Protein AF-A0A2G9P7C3-F1 (afdb_monomer_lite)

Sequence (74 aa):
MISEIAYAVFLSKPSIFWLGIITYTAFVFAALISVLNARGKRIFPFKWHSRMAYIALALAILHGILGLSVYFNF

Foldseek 3Di:
DLLVQQQPDDPNGGPLVVLVVVLVVLVVVLVVCVVCVVVVNPPDPNVVSVVSVVVSVVSVVSSVVNVVCNVVVD

Secondary structure (DSSP, 8-state):
-HHHHHH-EETTEEHHHHHHHHHHHHHHHHHHHHHHHHTT--SS-THHHHHHHHHHHHHHHHHHHHHHHHHHT-

pLDDT: mean 96.8, std 2.2, range [85.94, 98.75]

Structure (mmCIF, N/CA/C/O backbone):
data_AF-A0A2G9P7C3-F1
#
_entry.id   AF-A0A2G9P7C3-F1
#
loop_
_atom_site.group_PDB
_atom_site.id
_atom_site.type_symbol
_atom_site.label_atom_id
_atom_site.label_alt_id
_atom_site.label_comp_id
_atom_site.label_asym_id
_atom_site.label_entity_id
_atom_site.label_seq_id
_atom_site.pdbx_PDB_ins_code
_atom_site.Cartn_x
_atom_site.Cartn_y
_atom_site.Cartn_z
_atom_site.occupancy
_atom_site.B_iso_or_equiv
_atom_site.auth_seq_id
_atom_site.auth_comp_id
_atom_site.auth_asym_id
_atom_site.auth_atom_id
_atom_site.pdbx_PDB_model_num
ATOM 1 N N . MET A 1 1 ? 12.565 3.744 -18.584 1.00 85.94 1 MET A N 1
ATOM 2 C CA . MET A 1 1 ? 13.462 3.946 -17.416 1.00 85.94 1 MET A CA 1
ATOM 3 C C . MET A 1 1 ? 12.751 3.624 -16.107 1.00 85.94 1 MET A C 1
ATOM 5 O O . MET A 1 1 ? 13.350 2.999 -15.240 1.00 85.94 1 MET A O 1
ATOM 9 N N . ILE A 1 2 ? 11.485 4.027 -15.926 1.00 93.56 2 ILE A N 1
ATOM 10 C CA . ILE A 1 2 ? 10.739 3.703 -14.694 1.00 93.56 2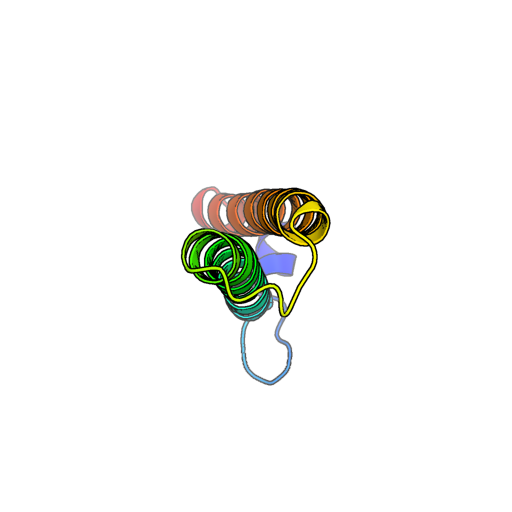 ILE A CA 1
ATOM 11 C C . ILE A 1 2 ? 10.342 2.219 -14.684 1.00 93.56 2 ILE A C 1
ATOM 13 O O . ILE A 1 2 ? 10.405 1.567 -13.641 1.00 93.56 2 ILE A O 1
ATOM 17 N N . 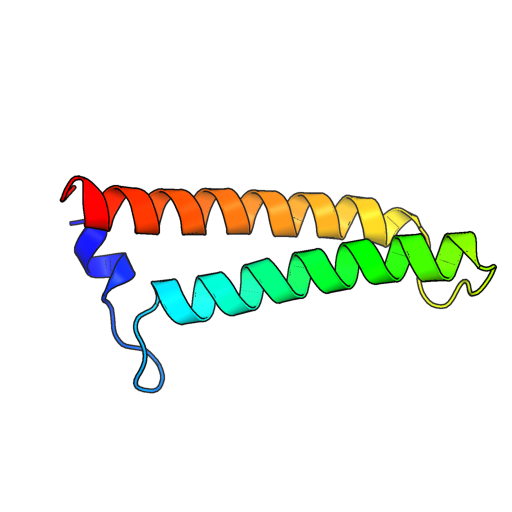SER A 1 3 ? 9.996 1.650 -15.840 1.00 95.62 3 SER A N 1
ATOM 18 C CA . SER A 1 3 ? 9.780 0.206 -16.023 1.00 95.62 3 SER A CA 1
ATOM 19 C C . SER A 1 3 ? 10.971 -0.662 -15.577 1.00 95.62 3 SER A C 1
ATOM 21 O O . SER A 1 3 ? 10.774 -1.737 -15.014 1.00 95.62 3 SER A O 1
ATOM 23 N N . GLU A 1 4 ? 12.210 -0.187 -15.731 1.00 96.50 4 GLU A N 1
ATOM 24 C CA . GLU A 1 4 ? 13.413 -0.893 -15.259 1.00 96.50 4 GLU A CA 1
ATOM 25 C C . GLU A 1 4 ? 13.459 -0.977 -13.730 1.00 96.50 4 GLU A C 1
ATOM 27 O O . GLU A 1 4 ? 13.858 -2.004 -13.183 1.00 96.50 4 GLU A O 1
ATOM 32 N N . ILE A 1 5 ? 12.979 0.060 -13.030 1.00 96.25 5 ILE A N 1
ATOM 33 C CA . ILE A 1 5 ? 12.851 0.035 -11.568 1.00 96.25 5 ILE A CA 1
ATOM 34 C C . ILE A 1 5 ? 11.885 -1.074 -11.164 1.00 96.25 5 ILE A C 1
ATOM 36 O O . ILE A 1 5 ? 12.211 -1.842 -10.263 1.00 96.25 5 ILE A O 1
ATOM 40 N N . ALA A 1 6 ? 10.741 -1.205 -11.845 1.00 96.31 6 ALA A N 1
ATOM 41 C CA . ALA A 1 6 ? 9.745 -2.244 -11.570 1.00 96.31 6 ALA A CA 1
ATOM 42 C C . ALA A 1 6 ? 10.327 -3.665 -11.701 1.00 96.31 6 ALA A C 1
ATOM 44 O O . ALA A 1 6 ? 10.002 -4.547 -10.899 1.00 96.31 6 ALA A O 1
ATOM 45 N N . TYR A 1 7 ? 11.222 -3.867 -12.671 1.00 97.44 7 TYR A N 1
ATOM 46 C CA . TYR A 1 7 ? 11.891 -5.143 -12.928 1.00 97.44 7 TYR A CA 1
ATOM 47 C C . TYR A 1 7 ? 13.200 -5.354 -12.164 1.00 97.44 7 TYR A C 1
ATOM 49 O O . TYR A 1 7 ? 13.729 -6.467 -12.191 1.00 97.44 7 TYR A O 1
ATOM 57 N N . ALA A 1 8 ? 13.702 -4.345 -11.446 1.00 97.38 8 ALA A N 1
ATOM 58 C CA . ALA A 1 8 ? 14.904 -4.475 -10.632 1.00 97.38 8 ALA A CA 1
ATOM 59 C C . ALA A 1 8 ? 14.761 -5.655 -9.659 1.00 97.38 8 ALA A C 1
ATOM 61 O O . ALA A 1 8 ? 13.828 -5.712 -8.855 1.00 97.38 8 ALA A O 1
ATOM 62 N N . VAL A 1 9 ? 15.669 -6.625 -9.763 1.00 96.88 9 VAL A N 1
ATOM 63 C CA . VAL A 1 9 ? 15.581 -7.873 -9.002 1.00 96.88 9 VAL A CA 1
ATOM 64 C C . VAL A 1 9 ? 16.122 -7.662 -7.594 1.00 96.88 9 VAL A C 1
ATOM 66 O O . VAL A 1 9 ? 17.269 -7.266 -7.401 1.00 96.88 9 VAL A O 1
ATOM 69 N N . PHE A 1 10 ? 15.304 -8.003 -6.605 1.00 94.38 10 PHE A N 1
ATOM 70 C CA . PHE A 1 10 ? 15.666 -8.052 -5.196 1.00 94.38 10 PHE A CA 1
ATOM 71 C C . PHE A 1 10 ? 15.195 -9.385 -4.612 1.00 94.38 10 PHE A C 1
ATOM 73 O O . PHE A 1 10 ? 14.067 -9.803 -4.863 1.00 94.38 10 PHE A O 1
ATOM 80 N N . LEU A 1 11 ? 16.049 -10.096 -3.867 1.00 94.12 11 LEU A N 1
ATOM 81 C CA . LEU A 1 11 ? 15.723 -11.414 -3.292 1.00 94.12 11 LEU A CA 1
ATOM 82 C C . LEU A 1 11 ? 15.021 -12.362 -4.291 1.00 94.12 11 LEU A C 1
ATOM 84 O O . LEU A 1 11 ? 13.995 -12.961 -3.977 1.00 94.12 11 LEU A O 1
ATOM 88 N N . SER A 1 12 ? 15.555 -12.479 -5.514 1.00 95.94 12 SER A N 1
ATOM 89 C CA . SER A 1 12 ? 15.042 -13.330 -6.611 1.00 95.94 12 SER A CA 1
ATOM 90 C C . SER A 1 12 ? 13.676 -12.957 -7.214 1.00 95.94 12 SER A C 1
ATOM 92 O O . SER A 1 12 ? 13.153 -13.707 -8.043 1.00 95.94 12 SER A O 1
ATOM 94 N N . LYS A 1 13 ? 13.084 -11.817 -6.836 1.00 97.75 13 LYS A N 1
ATOM 95 C CA . LYS A 1 13 ? 11.820 -11.324 -7.409 1.00 97.75 13 LYS A CA 1
ATOM 96 C C . LYS A 1 13 ? 11.934 -9.860 -7.855 1.00 97.75 13 LYS A C 1
ATOM 98 O O . LYS A 1 13 ? 12.760 -9.129 -7.313 1.00 97.75 13 LYS A O 1
ATOM 103 N N . PRO A 1 14 ? 11.124 -9.415 -8.830 1.00 97.50 14 PRO A N 1
ATOM 104 C CA . PRO A 1 14 ? 11.070 -8.010 -9.230 1.00 97.50 14 PRO A CA 1
ATOM 105 C C . PRO A 1 14 ? 10.673 -7.088 -8.069 1.00 97.50 14 PRO A C 1
ATOM 107 O O . PRO A 1 14 ? 9.895 -7.479 -7.197 1.00 97.50 14 PRO A O 1
ATOM 110 N N . SER A 1 15 ? 11.141 -5.844 -8.071 1.00 97.19 15 SER A N 1
ATOM 111 C CA . SER A 1 15 ? 10.803 -4.864 -7.033 1.00 97.19 15 SER A CA 1
ATOM 112 C C . SER A 1 15 ? 9.292 -4.607 -6.951 1.00 97.19 15 SER A C 1
ATOM 114 O O . SER A 1 15 ? 8.747 -4.493 -5.850 1.00 97.19 15 SER A O 1
ATOM 116 N N . ILE A 1 16 ? 8.592 -4.615 -8.095 1.00 97.69 16 ILE A N 1
ATOM 117 C CA . ILE A 1 16 ? 7.138 -4.438 -8.160 1.00 97.69 16 ILE A CA 1
ATOM 118 C C . ILE A 1 16 ? 6.393 -5.525 -7.373 1.00 97.69 16 ILE A C 1
ATOM 120 O O . ILE A 1 16 ? 5.385 -5.228 -6.733 1.00 97.69 16 ILE A O 1
ATOM 124 N N . PHE A 1 17 ? 6.917 -6.757 -7.339 1.00 98.31 17 PHE A N 1
ATOM 125 C CA . PHE A 1 17 ? 6.353 -7.859 -6.555 1.00 98.31 17 PHE A CA 1
ATOM 126 C C . PHE A 1 17 ? 6.448 -7.575 -5.052 1.00 98.31 17 PHE A C 1
ATOM 128 O O . PHE A 1 17 ? 5.445 -7.648 -4.339 1.00 98.31 17 PHE A O 1
ATOM 135 N N . TRP A 1 18 ? 7.631 -7.189 -4.568 1.00 97.94 18 TRP A N 1
ATOM 136 C CA . TRP A 1 18 ? 7.827 -6.871 -3.151 1.00 97.94 18 TRP A CA 1
ATOM 137 C C . TRP A 1 18 ? 7.038 -5.637 -2.721 1.00 97.94 18 TRP A C 1
ATOM 139 O O . TRP A 1 18 ? 6.416 -5.651 -1.658 1.00 97.94 18 TRP A O 1
ATOM 149 N N . LEU A 1 19 ? 6.995 -4.599 -3.559 1.00 98.00 19 LEU A N 1
ATOM 150 C CA . LEU A 1 19 ? 6.189 -3.412 -3.293 1.00 98.00 19 LEU A CA 1
ATOM 151 C C . LEU A 1 19 ? 4.696 -3.762 -3.210 1.00 98.00 19 LEU A C 1
ATOM 153 O O . LEU A 1 19 ? 4.001 -3.247 -2.334 1.00 98.00 19 LEU A O 1
ATOM 157 N N . GLY A 1 20 ? 4.217 -4.683 -4.050 1.00 98.31 20 GLY A N 1
ATOM 158 C CA . GLY A 1 20 ? 2.857 -5.219 -3.975 1.00 98.31 20 GLY A CA 1
ATOM 159 C C . GLY A 1 20 ? 2.571 -5.917 -2.642 1.00 98.31 20 GLY A C 1
ATOM 160 O O . GLY A 1 20 ? 1.568 -5.614 -1.997 1.00 98.31 20 GLY A O 1
ATOM 161 N N . ILE A 1 21 ? 3.480 -6.781 -2.171 1.00 98.44 21 ILE A N 1
ATOM 162 C CA . ILE A 1 21 ? 3.354 -7.457 -0.864 1.00 98.44 21 ILE A CA 1
ATOM 163 C C . ILE A 1 21 ? 3.301 -6.448 0.287 1.00 98.44 21 ILE A C 1
ATOM 165 O O . ILE A 1 21 ? 2.441 -6.555 1.167 1.00 98.44 21 ILE A O 1
ATOM 169 N N . ILE A 1 22 ? 4.203 -5.464 0.293 1.00 98.31 22 ILE A N 1
ATOM 170 C CA . ILE A 1 22 ? 4.260 -4.438 1.343 1.00 98.31 22 ILE A CA 1
ATOM 171 C C . ILE A 1 22 ? 2.972 -3.603 1.333 1.00 98.31 22 ILE A C 1
ATOM 173 O O . ILE A 1 22 ? 2.366 -3.395 2.385 1.00 98.31 22 ILE A O 1
ATOM 177 N N . THR A 1 23 ? 2.511 -3.192 0.148 1.00 98.50 23 THR A N 1
ATOM 178 C CA . THR A 1 23 ? 1.252 -2.452 -0.038 1.00 98.50 23 THR A CA 1
ATOM 179 C C . THR A 1 23 ? 0.061 -3.244 0.496 1.00 98.50 23 THR A C 1
ATOM 181 O O . THR A 1 23 ? -0.711 -2.738 1.311 1.00 98.50 23 THR A O 1
ATOM 184 N N . TYR A 1 24 ? -0.070 -4.507 0.084 1.00 98.62 24 TYR A N 1
ATOM 185 C CA . TYR A 1 24 ? -1.147 -5.389 0.526 1.00 98.62 24 TYR A CA 1
ATOM 186 C C . TYR A 1 24 ? -1.134 -5.577 2.048 1.00 98.62 24 TYR A C 1
ATOM 188 O O . TYR A 1 24 ? -2.164 -5.430 2.705 1.00 98.62 24 TYR A O 1
ATOM 196 N N . THR A 1 25 ? 0.042 -5.818 2.630 1.00 98.62 25 THR A N 1
ATOM 197 C CA . THR A 1 25 ? 0.197 -5.995 4.081 1.00 98.62 25 THR A CA 1
ATOM 198 C C . THR A 1 25 ? -0.200 -4.730 4.845 1.00 98.62 25 THR A C 1
ATOM 200 O O . THR A 1 25 ? -0.878 -4.818 5.871 1.00 98.62 25 THR A O 1
ATOM 203 N N . ALA A 1 26 ? 0.149 -3.545 4.334 1.00 98.31 26 ALA A N 1
ATOM 204 C CA . ALA A 1 26 ? -0.260 -2.274 4.926 1.00 98.31 26 ALA A CA 1
ATOM 205 C C . ALA A 1 26 ? -1.791 -2.100 4.919 1.00 98.31 26 ALA A C 1
ATOM 207 O O . ALA A 1 26 ? -2.361 -1.692 5.936 1.00 98.31 26 ALA A O 1
ATOM 208 N N . PHE A 1 27 ? -2.470 -2.472 3.826 1.00 98.50 27 PHE A N 1
ATOM 209 C CA . PHE A 1 27 ? -3.938 -2.472 3.766 1.00 98.50 27 PHE A CA 1
ATOM 210 C C . PHE A 1 27 ? -4.566 -3.468 4.737 1.00 98.50 27 PHE A C 1
ATOM 212 O O . PHE A 1 27 ? -5.493 -3.104 5.463 1.00 98.50 27 PHE A O 1
ATOM 219 N N . VAL A 1 28 ? -4.054 -4.701 4.794 1.00 98.50 28 VAL A N 1
ATOM 220 C CA . VAL A 1 28 ? -4.530 -5.715 5.745 1.00 98.50 28 VAL A CA 1
ATOM 221 C C . VAL A 1 28 ? -4.389 -5.202 7.174 1.00 98.50 28 VAL A C 1
ATOM 223 O O . VAL A 1 28 ? -5.333 -5.296 7.955 1.00 98.50 28 VAL A O 1
ATOM 226 N N . PHE A 1 29 ? -3.257 -4.591 7.517 1.00 97.88 29 PHE A N 1
ATOM 227 C CA . PHE A 1 29 ? -3.045 -4.038 8.849 1.00 97.88 29 PHE A CA 1
ATOM 228 C C . PHE A 1 29 ? -4.000 -2.871 9.155 1.00 97.88 29 PHE A C 1
ATOM 230 O O . PHE A 1 29 ? -4.622 -2.849 10.220 1.00 97.88 29 PHE A O 1
ATOM 237 N N . ALA A 1 30 ? -4.203 -1.946 8.211 1.00 97.88 30 ALA A N 1
ATOM 238 C CA . ALA A 1 30 ? -5.183 -0.868 8.361 1.00 97.88 30 ALA A CA 1
ATOM 239 C C . ALA A 1 30 ? -6.611 -1.411 8.575 1.00 97.88 30 ALA A C 1
ATOM 241 O O . ALA A 1 30 ? -7.333 -0.920 9.452 1.00 97.88 30 ALA A O 1
ATOM 242 N N . ALA A 1 31 ? -7.003 -2.444 7.823 1.00 97.94 31 ALA A N 1
ATOM 243 C CA . ALA A 1 31 ? -8.297 -3.108 7.954 1.00 97.94 31 ALA A CA 1
ATOM 244 C C . ALA A 1 31 ? -8.434 -3.834 9.302 1.00 97.94 31 ALA A C 1
ATOM 246 O O . ALA A 1 31 ? -9.450 -3.681 9.982 1.00 97.94 31 ALA A O 1
ATOM 247 N N . LEU A 1 32 ? -7.396 -4.557 9.735 1.00 97.88 32 LEU A N 1
ATOM 248 C CA . LEU A 1 32 ? -7.365 -5.249 11.024 1.00 97.88 32 LEU A CA 1
ATOM 249 C C . LEU A 1 32 ? -7.555 -4.281 12.193 1.00 97.88 32 LEU A C 1
ATOM 251 O O . LEU A 1 32 ? -8.338 -4.582 13.093 1.00 97.88 32 LEU A O 1
ATOM 255 N N . ILE A 1 33 ? -6.907 -3.110 12.176 1.00 97.25 33 ILE A N 1
ATOM 256 C CA . ILE A 1 33 ? -7.097 -2.098 13.229 1.00 97.25 33 ILE A CA 1
ATOM 257 C C . ILE A 1 33 ? -8.569 -1.681 13.307 1.00 97.25 33 ILE A C 1
ATOM 259 O O . ILE A 1 33 ? -9.122 -1.624 14.408 1.00 97.25 33 ILE A O 1
ATOM 263 N N . SER A 1 34 ? -9.205 -1.422 12.162 1.00 96.94 34 SER A N 1
ATOM 264 C CA . SER A 1 34 ? -10.618 -1.033 12.108 1.00 96.94 34 SER A CA 1
ATOM 265 C C . SER A 1 34 ? -11.530 -2.142 12.645 1.00 96.94 34 SER A C 1
ATOM 267 O O . SER A 1 34 ? -12.309 -1.909 13.569 1.00 96.94 34 SER A O 1
ATOM 269 N N . VAL A 1 35 ? -11.361 -3.377 12.159 1.00 97.75 35 VAL A N 1
ATOM 270 C CA . VAL A 1 35 ? -12.172 -4.536 12.571 1.00 97.75 35 VAL A CA 1
ATOM 271 C C . VAL A 1 35 ? -12.013 -4.842 14.061 1.00 97.75 35 VAL A C 1
ATOM 273 O O . VAL A 1 35 ? -13.003 -5.091 14.751 1.00 97.75 35 VAL A O 1
ATOM 276 N N . LEU A 1 36 ? -10.785 -4.825 14.584 1.00 97.06 36 LEU A N 1
ATOM 277 C CA . LEU A 1 36 ? -10.528 -5.098 15.999 1.00 97.06 36 LEU A CA 1
ATOM 278 C C . LEU A 1 36 ? -11.131 -4.013 16.896 1.00 97.06 36 LEU A C 1
ATOM 280 O O . LEU A 1 36 ? -11.794 -4.352 17.878 1.00 97.06 36 LEU A O 1
ATOM 284 N N . ASN A 1 37 ? -10.984 -2.734 16.534 1.00 96.88 37 ASN A N 1
ATOM 285 C CA . ASN A 1 37 ? -11.597 -1.636 17.286 1.00 96.88 37 ASN A CA 1
ATOM 286 C C . ASN A 1 37 ? -13.132 -1.696 17.240 1.00 96.88 37 ASN A C 1
ATOM 288 O O . ASN A 1 37 ? -13.763 -1.524 18.282 1.00 96.88 37 ASN A O 1
ATOM 292 N N . ALA A 1 38 ? -13.731 -2.015 16.087 1.00 95.38 38 ALA A N 1
ATOM 293 C CA . ALA A 1 38 ? -15.180 -2.191 15.950 1.00 95.38 38 ALA A CA 1
ATOM 294 C C . ALA A 1 38 ? -15.722 -3.341 16.820 1.00 95.38 38 ALA A C 1
ATOM 296 O O . ALA A 1 38 ? -16.840 -3.275 17.320 1.00 95.38 38 ALA A O 1
ATOM 297 N N . ARG A 1 39 ? -14.906 -4.376 17.062 1.00 96.50 39 ARG A N 1
ATOM 298 C CA . ARG A 1 39 ? -15.212 -5.495 17.973 1.00 96.50 39 ARG A CA 1
ATOM 299 C C . ARG A 1 39 ? -14.851 -5.215 19.440 1.00 96.50 39 ARG A C 1
ATOM 301 O O . ARG A 1 39 ? -14.813 -6.143 20.242 1.00 96.50 39 ARG A O 1
ATOM 308 N N . GLY A 1 40 ? -14.507 -3.975 19.792 1.00 95.62 40 GLY A N 1
ATOM 309 C CA . GLY A 1 40 ? -14.109 -3.581 21.149 1.00 95.62 40 GLY A CA 1
ATOM 310 C C . GLY A 1 40 ? -12.697 -4.017 21.566 1.00 95.62 40 GLY A C 1
ATOM 311 O O . GLY A 1 40 ? -12.254 -3.688 22.666 1.00 95.62 40 GLY A O 1
ATOM 312 N N . LYS A 1 41 ? -11.945 -4.708 20.698 1.00 93.69 41 LYS A N 1
ATOM 313 C CA . LYS A 1 41 ? -10.564 -5.143 20.956 1.00 93.69 41 LYS A CA 1
ATOM 314 C C . LYS A 1 41 ? -9.585 -4.014 20.623 1.00 93.69 41 LYS A C 1
ATOM 316 O O . LYS A 1 41 ? -9.067 -3.919 19.513 1.00 93.69 41 LYS A O 1
ATOM 321 N N . ARG A 1 42 ? -9.297 -3.159 21.607 1.00 90.75 42 ARG A N 1
ATOM 322 C CA . ARG A 1 42 ? -8.434 -1.966 21.471 1.00 90.75 42 ARG A CA 1
ATOM 323 C C . ARG A 1 42 ? -6.930 -2.277 21.542 1.00 90.75 42 ARG A C 1
ATOM 325 O O . ARG A 1 42 ? -6.193 -1.582 22.232 1.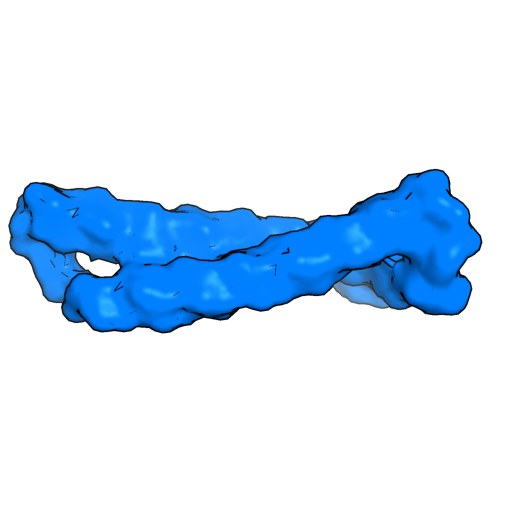00 90.75 42 ARG A O 1
ATOM 332 N N . ILE A 1 43 ? -6.471 -3.313 20.834 1.00 93.62 43 ILE A N 1
ATOM 333 C CA . ILE A 1 43 ? -5.042 -3.697 20.791 1.00 93.62 43 ILE A CA 1
ATOM 334 C C . ILE A 1 43 ? -4.200 -2.544 20.223 1.00 93.62 43 ILE A C 1
ATOM 336 O O . ILE A 1 43 ? -3.138 -2.222 20.746 1.00 93.62 43 ILE A O 1
ATOM 340 N N . PHE A 1 44 ? -4.717 -1.877 19.186 1.00 92.38 44 PHE A N 1
ATOM 341 C CA . PHE A 1 44 ? -4.115 -0.688 18.592 1.00 92.38 44 PHE A CA 1
ATOM 342 C C . PHE A 1 44 ? -5.085 0.495 18.679 1.00 92.38 44 PHE A C 1
ATOM 344 O O . PHE A 1 44 ? -6.247 0.345 18.291 1.00 92.38 44 PHE A O 1
ATOM 351 N N . PRO A 1 45 ? -4.633 1.683 19.124 1.00 93.62 45 PRO A N 1
ATOM 352 C CA . PRO A 1 45 ? -5.445 2.895 19.084 1.00 93.62 45 PRO A CA 1
ATOM 353 C C . PRO A 1 45 ? -5.933 3.207 17.665 1.00 93.62 45 PRO A C 1
ATOM 355 O O . PRO A 1 45 ? -5.138 3.169 16.726 1.00 93.62 45 PRO A O 1
ATOM 358 N N . PHE A 1 46 ? -7.199 3.608 17.511 1.00 93.62 46 PHE A N 1
ATOM 359 C CA . PHE A 1 46 ? -7.804 3.858 16.194 1.00 93.62 46 PHE A CA 1
ATOM 360 C C . PHE A 1 46 ? -7.054 4.904 15.344 1.00 93.62 46 PHE A C 1
ATOM 362 O O . PHE A 1 46 ? -7.060 4.816 14.123 1.00 93.62 46 PHE A O 1
ATOM 369 N N . LYS A 1 47 ? -6.285 5.824 15.951 1.00 94.88 47 LYS A N 1
ATOM 370 C CA . LYS A 1 47 ? -5.385 6.747 15.221 1.00 94.88 47 LYS A CA 1
ATOM 371 C C . LYS A 1 47 ? -4.385 6.039 14.292 1.00 94.88 47 LYS A C 1
ATOM 373 O O . LYS A 1 47 ? -3.930 6.631 13.316 1.00 94.88 47 LYS A O 1
ATOM 378 N N . TRP A 1 48 ? -4.020 4.789 14.593 1.00 96.12 48 TRP A N 1
ATOM 379 C CA . TRP A 1 48 ? -3.145 3.988 13.738 1.00 96.12 48 TRP A CA 1
ATOM 380 C C . TRP A 1 48 ? -3.834 3.527 12.456 1.00 96.12 48 TRP A C 1
ATOM 382 O O . TRP A 1 48 ? -3.140 3.369 11.459 1.00 96.12 48 TRP A O 1
ATOM 392 N N . HIS A 1 49 ? -5.165 3.386 12.440 1.00 96.31 49 HIS A N 1
ATOM 393 C CA . HIS A 1 49 ? -5.903 3.078 11.215 1.00 96.31 49 HIS A CA 1
ATOM 394 C C . HIS A 1 49 ? -5.645 4.154 10.156 1.00 96.31 49 HIS A C 1
ATOM 396 O O . HIS A 1 49 ? -5.161 3.835 9.076 1.00 96.31 49 HIS A O 1
ATOM 402 N N . SER A 1 50 ? -5.859 5.432 10.493 1.00 97.00 50 SER A N 1
ATOM 403 C CA . SER A 1 50 ? -5.641 6.542 9.555 1.00 97.00 50 SER A CA 1
ATOM 404 C C . SER A 1 50 ? -4.183 6.652 9.109 1.00 97.00 50 SER A C 1
ATOM 406 O O . SER A 1 50 ? -3.917 6.808 7.923 1.00 97.00 50 SER A O 1
ATOM 408 N N . ARG A 1 51 ? -3.220 6.508 10.034 1.00 97.44 51 ARG A N 1
ATOM 409 C CA . ARG A 1 51 ? -1.784 6.512 9.689 1.00 97.44 51 ARG A CA 1
ATOM 410 C C . ARG A 1 51 ? -1.446 5.409 8.689 1.00 97.44 51 ARG A C 1
ATOM 412 O O . ARG A 1 51 ? -0.758 5.662 7.706 1.00 97.44 51 ARG A O 1
ATOM 419 N N . MET A 1 52 ? -1.957 4.205 8.928 1.00 97.81 52 MET A N 1
ATOM 420 C CA . MET A 1 52 ? -1.692 3.067 8.060 1.00 97.81 52 MET A CA 1
ATOM 421 C C . MET A 1 52 ? -2.423 3.156 6.729 1.00 97.81 52 MET A C 1
ATOM 423 O O . MET A 1 52 ? -1.857 2.754 5.721 1.00 97.81 52 MET A O 1
ATOM 427 N N . ALA A 1 53 ? -3.622 3.736 6.702 1.00 97.75 53 ALA A N 1
ATOM 428 C CA . ALA A 1 53 ? -4.336 4.020 5.465 1.00 97.75 53 ALA A CA 1
ATOM 429 C C . ALA A 1 53 ? -3.556 5.007 4.582 1.00 97.75 53 ALA A C 1
ATOM 431 O O . ALA A 1 53 ? -3.411 4.756 3.390 1.00 97.75 53 ALA A O 1
ATOM 432 N N . TYR A 1 54 ? -2.981 6.075 5.155 1.00 98.38 54 TYR A N 1
ATOM 433 C CA . TYR A 1 54 ? -2.135 7.005 4.396 1.00 98.38 54 TYR A CA 1
ATOM 434 C C . TYR A 1 54 ? -0.869 6.337 3.850 1.00 98.38 54 TYR A C 1
ATOM 436 O O . TYR A 1 54 ? -0.529 6.534 2.685 1.00 98.38 54 TYR A O 1
ATOM 444 N N . ILE A 1 55 ? -0.198 5.512 4.661 1.00 98.25 55 ILE A N 1
ATOM 445 C CA . ILE A 1 55 ? 0.980 4.748 4.220 1.00 98.25 55 ILE A CA 1
ATOM 446 C C . ILE A 1 55 ? 0.599 3.770 3.099 1.00 98.25 55 ILE A C 1
ATOM 448 O O . ILE A 1 55 ? 1.263 3.736 2.067 1.00 98.25 55 ILE A O 1
ATOM 452 N N . ALA A 1 56 ? -0.482 3.006 3.273 1.00 98.44 56 ALA A N 1
ATOM 453 C CA . ALA A 1 56 ? -0.961 2.049 2.280 1.00 98.44 56 ALA A CA 1
ATOM 454 C C . ALA A 1 56 ? -1.339 2.741 0.963 1.00 98.44 56 ALA A C 1
ATOM 456 O O . ALA 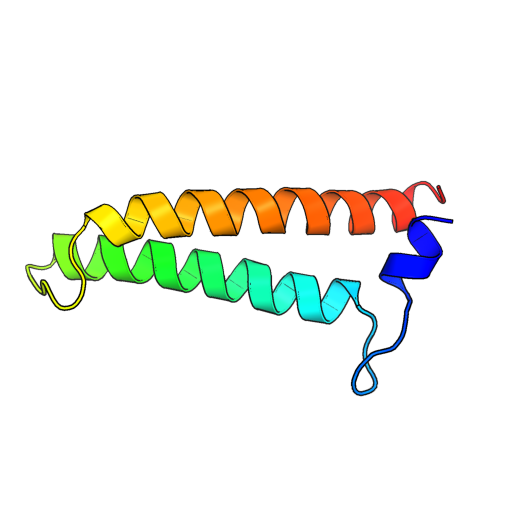A 1 56 ? -0.980 2.250 -0.102 1.00 98.44 56 ALA A O 1
ATOM 457 N N . LEU A 1 57 ? -1.995 3.904 1.028 1.00 98.62 57 LEU A N 1
ATOM 458 C CA . LEU A 1 57 ? -2.352 4.689 -0.152 1.00 98.62 57 LEU A CA 1
ATOM 459 C C . LEU A 1 57 ? -1.111 5.194 -0.900 1.00 98.62 57 LEU A C 1
ATOM 461 O O . LEU A 1 57 ? -1.043 5.056 -2.118 1.00 98.62 57 LEU A O 1
ATOM 465 N N . ALA A 1 58 ? -0.114 5.727 -0.188 1.00 98.62 58 ALA A N 1
ATOM 466 C CA . ALA A 1 58 ? 1.141 6.158 -0.805 1.00 98.62 58 ALA A CA 1
ATOM 467 C C . ALA A 1 58 ? 1.865 4.988 -1.496 1.00 98.62 58 ALA A C 1
ATOM 469 O O . ALA A 1 58 ? 2.283 5.108 -2.648 1.00 98.62 58 ALA A O 1
ATOM 470 N N . LEU A 1 59 ? 1.952 3.833 -0.828 1.00 98.62 59 LEU A N 1
ATOM 471 C CA . LEU A 1 59 ? 2.533 2.616 -1.400 1.00 98.62 59 LEU A CA 1
ATOM 472 C C . LEU A 1 59 ? 1.749 2.118 -2.621 1.00 98.62 59 LEU A C 1
ATOM 474 O O . LEU A 1 59 ? 2.357 1.738 -3.618 1.00 98.62 59 LEU A O 1
ATOM 478 N N . ALA A 1 60 ? 0.416 2.175 -2.578 1.00 98.69 60 ALA A N 1
ATOM 479 C CA . ALA A 1 60 ? -0.447 1.772 -3.684 1.00 98.69 60 ALA A CA 1
ATOM 480 C C . ALA A 1 60 ? -0.278 2.662 -4.913 1.00 98.69 60 ALA A C 1
ATOM 482 O O . ALA A 1 60 ? -0.248 2.148 -6.028 1.00 98.69 60 ALA A O 1
ATOM 483 N N . ILE A 1 61 ? -0.122 3.974 -4.717 1.00 98.75 61 ILE A N 1
ATOM 484 C CA .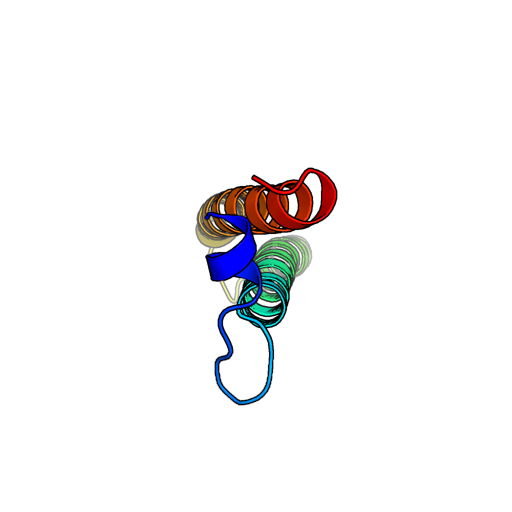 ILE A 1 61 ? 0.179 4.908 -5.806 1.00 98.75 61 ILE A CA 1
ATOM 485 C C . ILE A 1 61 ? 1.521 4.541 -6.443 1.00 98.75 61 ILE A C 1
ATOM 487 O O . ILE A 1 61 ? 1.591 4.395 -7.660 1.00 98.75 61 ILE A O 1
ATOM 491 N N . LEU A 1 62 ? 2.566 4.318 -5.641 1.00 98.38 62 LEU A N 1
ATOM 492 C CA . LEU A 1 62 ? 3.875 3.902 -6.156 1.00 98.38 62 LEU A CA 1
ATOM 493 C C . LEU A 1 62 ? 3.800 2.558 -6.897 1.00 98.38 62 LEU A C 1
ATOM 495 O O . LEU A 1 62 ? 4.322 2.434 -8.002 1.00 98.38 62 LEU A O 1
ATOM 499 N N . HIS A 1 63 ? 3.115 1.565 -6.325 1.00 98.44 63 HIS A N 1
ATOM 500 C CA . HIS A 1 63 ? 2.922 0.255 -6.947 1.00 98.44 63 HIS A CA 1
ATOM 501 C C . HIS A 1 63 ? 2.145 0.353 -8.264 1.00 98.44 63 HIS A C 1
ATOM 503 O O . HIS A 1 63 ? 2.544 -0.250 -9.258 1.00 98.44 63 HIS A O 1
ATOM 509 N N . GLY A 1 64 ? 1.082 1.160 -8.290 1.00 98.38 64 GLY A N 1
ATOM 510 C CA . GLY A 1 64 ? 0.297 1.442 -9.486 1.00 98.38 64 GLY A CA 1
ATOM 511 C C . GLY A 1 64 ? 1.125 2.127 -10.569 1.00 98.38 64 GLY A C 1
ATOM 512 O O . GLY A 1 64 ? 1.077 1.700 -11.716 1.00 98.38 64 GLY A O 1
ATOM 513 N N . ILE A 1 65 ? 1.944 3.123 -10.213 1.00 98.31 65 ILE A N 1
ATOM 514 C CA . ILE A 1 65 ? 2.852 3.790 -11.159 1.00 98.31 65 ILE A CA 1
ATOM 515 C C . ILE A 1 65 ? 3.826 2.783 -11.776 1.00 98.31 65 ILE A C 1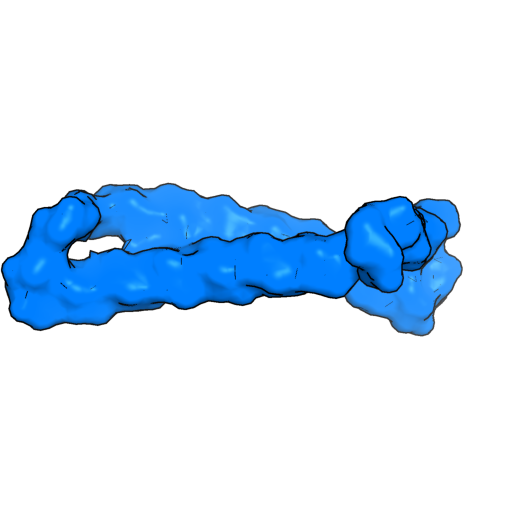
ATOM 517 O O . ILE A 1 65 ? 3.985 2.791 -12.992 1.00 98.31 65 ILE A O 1
ATOM 521 N N . LEU A 1 66 ? 4.430 1.892 -10.980 1.00 98.00 66 LEU A N 1
ATOM 522 C CA . LEU A 1 66 ? 5.317 0.849 -11.514 1.00 98.00 66 LEU A CA 1
ATOM 523 C C . LEU A 1 66 ? 4.571 -0.155 -12.407 1.00 98.00 66 LEU A C 1
ATOM 525 O O . LEU A 1 66 ? 5.104 -0.600 -13.418 1.00 98.00 66 LEU A O 1
ATOM 529 N N . GLY A 1 67 ? 3.334 -0.519 -12.063 1.00 98.00 67 GLY A N 1
ATOM 530 C CA . GLY A 1 67 ? 2.519 -1.399 -12.906 1.00 98.00 67 GLY A CA 1
ATOM 531 C C . GLY A 1 67 ? 2.167 -0.755 -14.247 1.00 98.00 67 GLY A C 1
ATOM 532 O O . GLY A 1 67 ? 2.305 -1.379 -15.299 1.00 98.00 67 GLY A O 1
ATOM 533 N N . LEU A 1 68 ? 1.762 0.516 -14.219 1.00 98.38 68 LEU A N 1
ATOM 534 C CA . LEU A 1 68 ? 1.454 1.285 -15.421 1.00 98.38 68 LEU A CA 1
ATOM 535 C C . LEU A 1 68 ? 2.705 1.559 -16.258 1.00 98.38 68 LEU A C 1
ATOM 537 O O . LEU A 1 68 ? 2.618 1.508 -17.481 1.00 98.38 68 LEU A O 1
ATOM 541 N N . SER A 1 69 ? 3.859 1.800 -15.632 1.00 97.88 69 SER A N 1
ATOM 542 C CA . SER A 1 69 ? 5.117 2.014 -16.353 1.00 97.88 69 SER A CA 1
ATOM 543 C C . SER A 1 69 ? 5.553 0.774 -17.118 1.00 97.88 69 SER A C 1
ATOM 545 O O . SER A 1 69 ? 6.031 0.886 -18.243 1.00 97.88 69 SER A O 1
ATOM 547 N N . VAL A 1 70 ? 5.318 -0.416 -16.561 1.00 97.19 70 VAL A N 1
ATOM 548 C CA . VAL A 1 70 ? 5.524 -1.685 -17.264 1.00 97.19 70 VAL A CA 1
ATOM 549 C C . VAL A 1 70 ? 4.554 -1.835 -18.437 1.00 97.19 70 VAL A C 1
ATOM 551 O O . VAL A 1 70 ? 4.978 -2.207 -19.528 1.00 97.19 70 VAL A O 1
ATOM 554 N N . TYR A 1 71 ? 3.268 -1.538 -18.232 1.00 97.56 71 TYR A N 1
ATOM 555 C CA . TYR A 1 71 ? 2.240 -1.707 -19.264 1.00 97.56 71 TYR A CA 1
ATOM 556 C C . TYR A 1 71 ? 2.399 -0.730 -20.441 1.00 97.56 71 TYR A C 1
ATOM 558 O O . TYR A 1 71 ? 2.272 -1.124 -21.597 1.00 97.56 71 TYR A O 1
ATOM 566 N N . PHE A 1 72 ? 2.697 0.538 -20.152 1.00 97.31 72 PHE A N 1
ATOM 567 C CA . PHE A 1 72 ? 2.857 1.601 -21.151 1.00 97.31 72 PHE A CA 1
ATOM 568 C C . PHE A 1 72 ? 4.312 1.845 -21.575 1.00 97.31 72 PHE A C 1
ATOM 570 O O . PHE A 1 72 ? 4.560 2.666 -22.453 1.00 97.31 72 PHE A O 1
ATOM 577 N N . ASN A 1 73 ? 5.260 1.126 -20.974 1.00 93.44 73 ASN A N 1
ATOM 578 C CA . ASN A 1 73 ? 6.688 1.156 -21.275 1.00 93.44 73 ASN A CA 1
ATOM 579 C C . ASN A 1 73 ? 7.351 2.547 -21.166 1.00 93.44 73 ASN A C 1
ATOM 581 O O . ASN A 1 73 ? 7.999 3.009 -22.107 1.00 93.44 73 ASN A O 1
ATOM 585 N N . PHE A 1 74 ? 7.208 3.200 -20.006 1.00 93.00 74 PHE A N 1
ATOM 586 C CA . PHE A 1 74 ? 7.893 4.462 -19.668 1.00 93.00 74 PHE A CA 1
ATOM 587 C C . PHE A 1 74 ? 8.887 4.301 -18.497 1.00 93.00 74 PHE A C 1
ATOM 589 O O . PHE A 1 74 ? 8.666 3.451 -17.610 1.00 93.00 74 PHE A O 1
#

Radius of gyration: 15.26 Å; chains: 1; bounding box: 31×20×43 Å